Protein AF-W1YAT5-F1 (afdb_monomer)

Radius of gyration: 19.51 Å; Cα contacts (8 Å, |Δi|>4): 97; chains: 1; bounding box: 39×50×49 Å

Nearest PDB structures (foldseek):
  2g25-assembly1_B  TM=9.778E-01  e=7.436E-16  Escherichia coli
  4qoy-assembly1_B  TM=9.261E-01  e=3.874E-14  Escherichia coli O157:H7 str. TW14359
  4qoy-assembly2_C  TM=9.339E-01  e=4.637E-14  Escherichia coli O157:H7 str. TW14359
  4qoy-assembly1_A  TM=9.296E-01  e=5.892E-14  Escherichia coli O157:H7 str. TW14359
  4qoy-assembly2_D  TM=9.111E-01  e=4.923E-14  Escherichia coli O157:H7 str. TW14359

Solvent-accessible surface area (backbone atoms only — not comparable to full-atom values): 8107 Å² total; per-residue (Å²): 136,88,54,21,61,53,45,46,54,72,58,30,50,72,40,73,72,50,31,60,76,49,65,90,52,53,43,67,59,58,52,63,67,73,50,59,53,75,36,70,69,54,46,49,53,52,53,54,53,47,74,71,51,72,100,58,90,79,85,85,87,71,49,68,63,57,48,67,67,38,51,92,79,39,38,73,52,95,63,72,98,73,76,86,72,79,55,70,67,46,52,50,46,35,31,65,70,67,66,47,97,66,53,85,88,47,54,87,70,66,71,85,86,83,65,57,90,84,37,71,68,36,49,62,76,75,107

InterPro domains:
  IPR005474 Transketolase, N-terminal [PF00456] (34-98)
  IPR029061 Thiamin diphosphate-binding fold [SSF52518] (2-127)
  IPR051157 Pyruvate Dehydrogenase/Transketolase [PTHR43825] (30-127)

Sequence (127 aa):
SKDGAYVREHFFGKYPETAALVADWTDEQIWALNRGGHDPKKIYAAFKKAQETKGKATVILAHTIKGYGMGDAAEGKNIAHQVKKMNMDGVRHIRDRFNVPVSDADIEKLPYITFPEGSEEHTYLHA

Foldseek 3Di:
DDFLVNCLCVPQVPDPVSNVVCVVPDSVRSRPDAFLLPDPVSVVVQVVVQVVDPPDHDDDDGDHWVCPQLPPLPTNDPDPPPPPDDDLVSLVSSCVSVVPPDDPVCSVVVDDDDDDPPDPVNVVVVD

Secondary structure (DSSP, 8-state):
---HHHHHHHTGGGSHHHHHTTTTS-HHHHHT---GGG-HHHHHHHHHHHHH--SS---------TTTT-GGGTTT----TT-----HHHHHHHHHHTT----TTTGGG-----PPTTSHHHHHHH-

pLDDT: mean 92.14, std 9.86, range [57.66, 98.62]

Structure (mmCIF, N/CA/C/O backbone):
data_AF-W1YAT5-F1
#
_entry.id   AF-W1YAT5-F1
#
loop_
_atom_site.group_PDB
_atom_site.id
_atom_site.type_symbol
_atom_site.label_atom_id
_atom_site.label_alt_id
_atom_site.label_comp_id
_atom_site.label_asym_id
_atom_site.label_entity_id
_atom_site.label_seq_id
_atom_site.pdbx_PDB_ins_code
_atom_site.Cartn_x
_atom_site.Cartn_y
_atom_site.Cartn_z
_atom_site.occupancy
_atom_site.B_iso_or_equiv
_atom_site.auth_seq_id
_atom_site.auth_comp_id
_atom_site.auth_asym_id
_atom_site.auth_atom_id
_atom_site.pdbx_PDB_model_num
ATOM 1 N N . SER A 1 1 ? 9.728 -17.763 -2.656 1.00 61.56 1 SER A N 1
ATOM 2 C CA . SER A 1 1 ? 8.623 -16.818 -2.423 1.00 61.56 1 SER A CA 1
ATOM 3 C C . SER A 1 1 ? 7.328 -17.617 -2.488 1.00 61.56 1 SER A C 1
ATOM 5 O O . SER A 1 1 ? 7.341 -18.667 -3.118 1.00 61.56 1 SER A O 1
ATOM 7 N N . LYS A 1 2 ? 6.287 -17.258 -1.734 1.00 83.81 2 LYS A N 1
ATOM 8 C CA . LYS A 1 2 ? 4.960 -17.890 -1.878 1.00 83.81 2 LYS A CA 1
ATOM 9 C C . LYS A 1 2 ? 4.154 -17.097 -2.913 1.00 83.81 2 LYS A C 1
ATOM 11 O O . LYS A 1 2 ? 4.562 -15.982 -3.226 1.00 83.81 2 LYS A O 1
ATOM 16 N N . ASP A 1 3 ? 3.069 -17.662 -3.421 1.00 90.06 3 ASP A N 1
ATOM 17 C CA . ASP A 1 3 ? 2.207 -17.082 -4.457 1.00 90.06 3 ASP A CA 1
ATOM 18 C C . ASP A 1 3 ? 0.714 -17.251 -4.103 1.00 90.06 3 ASP A C 1
ATOM 20 O O . ASP A 1 3 ? 0.364 -17.713 -3.011 1.00 90.06 3 ASP A O 1
ATOM 24 N N . GLY A 1 4 ? -0.174 -16.841 -5.014 1.00 94.19 4 GLY A N 1
ATOM 25 C CA . GLY A 1 4 ? -1.624 -16.949 -4.845 1.00 94.19 4 GLY A CA 1
ATOM 26 C C . GLY A 1 4 ? -2.112 -18.385 -4.653 1.00 94.19 4 GLY A C 1
ATOM 27 O O . GLY A 1 4 ? -2.914 -18.631 -3.753 1.00 94.19 4 GLY A O 1
ATOM 28 N N . ALA A 1 5 ? -1.565 -19.339 -5.414 1.00 96.44 5 ALA A N 1
ATOM 29 C CA . ALA A 1 5 ? -1.879 -20.763 -5.289 1.00 96.44 5 ALA A CA 1
ATOM 30 C C . ALA A 1 5 ? -1.539 -21.289 -3.886 1.00 96.44 5 ALA A C 1
ATOM 32 O O . ALA A 1 5 ? -2.354 -21.944 -3.233 1.00 96.44 5 ALA A O 1
ATOM 33 N N . TYR A 1 6 ? -0.363 -20.923 -3.366 1.00 95.81 6 TYR A N 1
ATOM 34 C CA . TYR A 1 6 ? 0.037 -21.286 -2.012 1.00 95.81 6 TYR A CA 1
ATOM 35 C C . TYR A 1 6 ? -0.918 -20.714 -0.956 1.00 95.81 6 TYR A C 1
ATOM 37 O O . TYR A 1 6 ? -1.264 -21.412 -0.001 1.00 95.81 6 TYR A O 1
ATOM 45 N N . VAL A 1 7 ? -1.358 -19.458 -1.111 1.00 96.38 7 VAL A N 1
ATOM 46 C CA . VAL A 1 7 ? -2.339 -18.828 -0.208 1.00 96.38 7 VAL A CA 1
ATOM 47 C C . VAL A 1 7 ? -3.697 -19.525 -0.304 1.00 96.38 7 VAL A C 1
ATOM 49 O O . VAL A 1 7 ? -4.308 -19.807 0.730 1.00 96.38 7 VAL A O 1
ATOM 52 N N . ARG A 1 8 ? -4.157 -19.855 -1.515 1.00 97.56 8 ARG A N 1
ATOM 53 C CA . ARG A 1 8 ? -5.387 -20.624 -1.723 1.00 97.56 8 ARG A CA 1
ATOM 54 C C . ARG A 1 8 ? -5.338 -21.932 -0.951 1.00 97.56 8 ARG A C 1
ATOM 56 O O . ARG A 1 8 ? -6.247 -22.193 -0.178 1.00 97.56 8 ARG A O 1
ATOM 63 N N . GLU A 1 9 ? -4.287 -22.724 -1.121 1.00 97.12 9 GLU A N 1
ATOM 64 C CA . GLU A 1 9 ? -4.179 -24.051 -0.513 1.00 97.12 9 GLU A CA 1
ATOM 65 C C . GLU A 1 9 ? -3.995 -23.983 1.012 1.00 97.12 9 GLU A C 1
ATOM 67 O O . GLU A 1 9 ? -4.727 -24.622 1.764 1.00 97.12 9 GLU A O 1
ATOM 72 N N . HIS A 1 10 ? -3.045 -23.176 1.491 1.00 97.12 10 HIS A N 1
ATOM 73 C CA . HIS A 1 10 ? -2.582 -23.248 2.881 1.00 97.12 10 HIS A CA 1
ATOM 74 C C . HIS A 1 10 ? -3.325 -22.303 3.836 1.00 97.12 10 HIS A C 1
ATOM 76 O O . HIS A 1 10 ? -3.217 -22.457 5.055 1.00 97.12 10 HIS A O 1
ATOM 82 N N . PHE A 1 11 ? -4.051 -21.310 3.311 1.00 97.06 11 PHE A N 1
ATOM 83 C CA . PHE A 1 11 ? -4.839 -20.374 4.114 1.00 97.06 11 PHE A CA 1
ATOM 84 C C . PHE A 1 11 ? -6.340 -20.586 3.913 1.00 97.06 11 PHE A C 1
ATOM 86 O O . PHE A 1 11 ? -7.022 -20.987 4.856 1.00 97.06 11 PHE A O 1
ATOM 93 N N . PHE A 1 12 ? -6.853 -20.371 2.698 1.00 97.94 12 PHE A N 1
ATOM 94 C CA . PHE A 1 12 ? -8.288 -20.519 2.420 1.00 97.94 12 PHE A CA 1
ATOM 95 C C . PHE A 1 12 ? -8.730 -21.986 2.378 1.00 97.94 12 PHE A C 1
ATOM 97 O O . PHE A 1 12 ? -9.806 -22.310 2.872 1.00 97.94 12 PHE A O 1
ATOM 104 N N . GLY A 1 13 ? -7.880 -22.883 1.880 1.00 97.62 13 GLY A N 1
ATOM 105 C CA . GLY A 1 13 ? -8.113 -24.326 1.782 1.00 97.62 13 GLY A CA 1
ATOM 106 C C . GLY A 1 13 ? -8.149 -25.052 3.126 1.00 97.62 13 GLY A C 1
ATOM 107 O O . GLY A 1 13 ? -8.464 -26.237 3.177 1.00 97.62 13 GLY A O 1
ATOM 108 N N . LYS A 1 14 ? -7.872 -24.346 4.230 1.00 97.62 14 LYS A N 1
ATOM 109 C CA . LYS A 1 14 ? -7.913 -24.907 5.582 1.00 97.62 14 LYS A CA 1
ATOM 110 C C . LYS A 1 14 ? -9.317 -25.355 6.001 1.00 97.62 14 LYS A C 1
ATOM 112 O O . LYS A 1 14 ? -9.427 -26.322 6.752 1.00 97.62 14 LYS A O 1
ATOM 117 N N . TYR A 1 15 ? -10.361 -24.667 5.531 1.00 98.00 15 TYR A N 1
ATOM 118 C CA . TYR A 1 15 ? -11.757 -24.996 5.824 1.00 98.00 15 TYR A CA 1
ATOM 119 C C . TYR A 1 15 ? -12.621 -24.926 4.554 1.00 98.00 15 TYR A C 1
ATOM 121 O O . TYR A 1 15 ? -12.390 -24.042 3.723 1.00 98.00 15 TYR A O 1
ATOM 129 N N . PRO A 1 16 ? -13.628 -25.809 4.389 1.00 98.06 16 PRO A N 1
ATOM 130 C CA . PRO A 1 16 ? -14.492 -25.813 3.205 1.00 98.06 16 PRO A CA 1
ATOM 131 C C . PRO A 1 16 ? -15.180 -24.468 2.947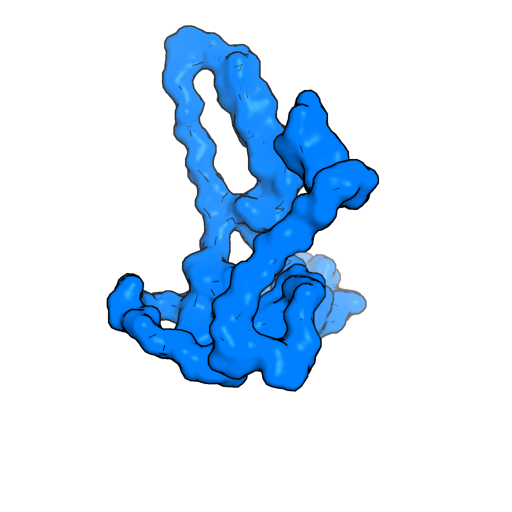 1.00 98.06 16 PRO A C 1
ATOM 133 O O . PRO A 1 16 ? -15.236 -24.005 1.810 1.00 98.06 16 PRO A O 1
ATOM 136 N N . GLU A 1 17 ? -15.658 -23.810 4.002 1.00 97.81 17 GLU A N 1
ATOM 137 C CA . GLU A 1 17 ? -16.332 -22.519 3.916 1.00 97.81 17 GLU A CA 1
ATOM 138 C C . GLU A 1 17 ? -15.396 -21.398 3.454 1.00 97.81 17 GLU A C 1
ATOM 140 O O . GLU A 1 17 ? -15.801 -20.570 2.645 1.00 97.81 17 GLU A O 1
ATOM 145 N N . THR A 1 18 ? -14.134 -21.382 3.897 1.00 98.12 18 THR A N 1
ATOM 146 C CA . THR A 1 18 ? -13.162 -20.368 3.462 1.00 98.12 18 THR A CA 1
ATOM 147 C C . THR A 1 18 ? -12.617 -20.658 2.071 1.00 98.12 18 THR A C 1
ATOM 149 O O . THR A 1 18 ? -12.322 -19.719 1.338 1.00 98.12 18 THR A O 1
ATOM 152 N N . ALA A 1 19 ? -12.532 -21.929 1.675 1.00 97.88 19 ALA A N 1
ATOM 153 C CA . ALA A 1 19 ? -12.182 -22.310 0.313 1.00 97.88 19 ALA A CA 1
ATOM 154 C C . ALA A 1 19 ? -13.263 -21.847 -0.677 1.00 97.88 19 ALA A C 1
ATOM 156 O O . ALA A 1 19 ? -12.938 -21.322 -1.741 1.00 97.88 19 ALA A O 1
ATOM 157 N N . ALA A 1 20 ? -14.539 -21.971 -0.294 1.00 98.25 20 ALA A N 1
ATOM 158 C CA . ALA A 1 20 ? -15.670 -21.521 -1.099 1.00 98.25 20 ALA A CA 1
ATOM 159 C C . ALA A 1 20 ? -15.676 -20.001 -1.341 1.00 98.25 20 ALA A C 1
ATOM 161 O O . ALA A 1 20 ? -16.100 -19.573 -2.409 1.00 98.25 20 ALA A O 1
ATOM 162 N N . LEU A 1 21 ? -15.164 -19.189 -0.402 1.00 98.25 21 LEU A N 1
ATOM 163 C CA . LEU A 1 21 ? -15.097 -17.723 -0.547 1.00 98.25 21 LEU A CA 1
ATOM 164 C C . LEU A 1 21 ? -14.214 -17.246 -1.707 1.00 98.25 21 LEU A C 1
ATOM 166 O O . LEU A 1 21 ? -14.370 -16.112 -2.148 1.00 98.25 21 LEU A O 1
ATOM 170 N N . VAL A 1 22 ? -13.260 -18.070 -2.144 1.00 98.00 22 VAL A N 1
ATOM 171 C CA . VAL A 1 22 ? -12.298 -17.727 -3.204 1.00 98.00 22 VAL A CA 1
ATOM 172 C C . VAL A 1 22 ? -12.330 -18.733 -4.355 1.00 98.00 22 VAL A C 1
ATOM 174 O O . VAL A 1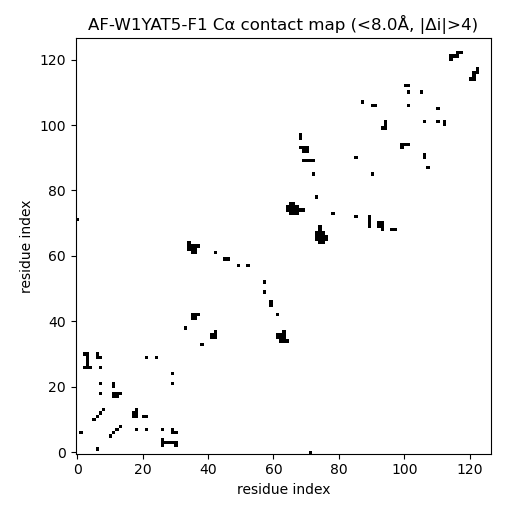 22 ? -11.418 -18.761 -5.181 1.00 98.00 22 VAL A O 1
ATOM 177 N N . ALA A 1 23 ? -13.343 -19.601 -4.404 1.00 97.50 23 ALA A N 1
ATOM 178 C CA . ALA A 1 23 ? -13.422 -20.688 -5.379 1.00 97.50 23 ALA A CA 1
ATOM 179 C C . ALA A 1 23 ? -13.501 -20.176 -6.827 1.00 97.50 23 ALA A C 1
ATOM 181 O O . ALA A 1 23 ? -12.957 -20.804 -7.729 1.00 97.50 23 ALA A O 1
ATOM 182 N N . ASP A 1 24 ? -14.137 -19.025 -7.028 1.00 97.81 24 ASP A N 1
ATOM 183 C CA . ASP A 1 24 ? -14.310 -18.332 -8.305 1.00 97.81 24 ASP A CA 1
ATOM 184 C C . ASP A 1 24 ? -13.227 -17.275 -8.589 1.00 97.81 24 ASP A C 1
ATOM 186 O O . ASP A 1 24 ? -13.251 -16.631 -9.636 1.00 97.81 24 ASP A O 1
ATOM 190 N N . TRP A 1 25 ? -12.265 -17.094 -7.680 1.00 98.19 25 TRP A N 1
ATOM 191 C CA . TRP A 1 25 ? -11.171 -16.136 -7.848 1.00 98.19 25 TRP A CA 1
ATOM 192 C C . TRP A 1 25 ? -10.006 -16.771 -8.599 1.00 98.19 25 TRP A C 1
ATOM 194 O O . TRP A 1 25 ? -9.731 -17.958 -8.425 1.00 98.19 25 TRP A O 1
ATOM 204 N N . THR A 1 26 ? -9.253 -15.983 -9.364 1.00 98.12 26 THR A N 1
ATOM 205 C CA . THR A 1 26 ? -7.939 -16.402 -9.870 1.00 98.12 26 THR A CA 1
ATOM 206 C C . THR A 1 26 ? -6.878 -16.303 -8.772 1.00 98.12 26 THR A C 1
ATOM 208 O O . THR A 1 26 ? -7.046 -15.591 -7.776 1.00 98.12 26 THR A O 1
ATOM 211 N N . ASP A 1 27 ? -5.756 -17.001 -8.938 1.00 97.06 27 ASP A N 1
ATOM 212 C CA . ASP A 1 27 ? -4.660 -16.932 -7.967 1.00 97.06 27 ASP A CA 1
ATOM 213 C C . ASP A 1 27 ? -4.037 -15.529 -7.908 1.00 97.06 27 ASP A C 1
ATOM 215 O O . ASP A 1 27 ? -3.618 -15.088 -6.840 1.00 97.06 27 ASP A O 1
ATOM 219 N N . GLU A 1 28 ? -4.061 -14.772 -9.005 1.00 95.31 28 GLU A N 1
ATOM 220 C CA . GLU A 1 28 ? -3.626 -13.373 -9.044 1.00 95.31 28 GLU A CA 1
ATOM 221 C C . GLU A 1 28 ? -4.545 -12.471 -8.215 1.00 95.31 28 GLU A C 1
ATOM 223 O O . GLU A 1 28 ? -4.060 -11.587 -7.509 1.00 95.31 28 GLU A O 1
ATOM 228 N N . GLN A 1 29 ? -5.862 -12.702 -8.248 1.00 96.81 29 GLN A N 1
ATOM 229 C CA . GLN A 1 29 ? -6.814 -11.964 -7.411 1.00 96.81 29 GLN A CA 1
ATOM 230 C C . GLN A 1 29 ? -6.613 -12.277 -5.927 1.00 96.81 29 GLN A C 1
ATOM 232 O O . GLN A 1 29 ? -6.634 -11.368 -5.097 1.00 96.81 29 GLN A O 1
ATOM 237 N N . ILE A 1 30 ? -6.362 -13.546 -5.587 1.00 96.88 30 ILE A N 1
ATOM 238 C CA . ILE A 1 30 ? -6.010 -13.945 -4.218 1.00 96.88 30 ILE A CA 1
ATOM 239 C C . ILE A 1 30 ? -4.695 -13.285 -3.795 1.00 96.88 30 ILE A C 1
ATOM 241 O O . ILE A 1 30 ? -4.596 -12.764 -2.685 1.00 96.88 30 ILE A O 1
ATOM 245 N N . TRP A 1 31 ? -3.692 -13.261 -4.673 1.00 93.69 31 TRP A N 1
ATOM 246 C CA . TRP A 1 31 ? -2.401 -12.634 -4.394 1.00 93.69 31 TRP A CA 1
ATOM 247 C C . TRP A 1 31 ? -2.493 -11.109 -4.245 1.00 93.69 31 TRP A C 1
ATOM 249 O O . TRP A 1 31 ? -1.732 -10.512 -3.485 1.00 93.69 31 TRP A O 1
ATOM 259 N N . ALA A 1 32 ? -3.455 -10.475 -4.917 1.00 93.56 32 ALA A N 1
ATOM 260 C CA . ALA A 1 32 ? -3.720 -9.044 -4.808 1.00 93.56 32 ALA A CA 1
ATOM 261 C C . ALA A 1 32 ? -4.355 -8.628 -3.465 1.00 93.56 32 ALA A C 1
ATOM 263 O O . ALA A 1 32 ? -4.415 -7.429 -3.171 1.00 93.56 32 ALA A O 1
ATOM 264 N N . LEU A 1 33 ? -4.810 -9.576 -2.630 1.00 94.44 33 LEU A N 1
ATOM 265 C CA . LEU A 1 33 ? -5.288 -9.281 -1.278 1.00 94.44 33 LEU A CA 1
ATOM 266 C C . LEU A 1 33 ? -4.173 -8.626 -0.452 1.00 94.44 33 LEU A C 1
ATOM 268 O O . LEU A 1 33 ? -3.166 -9.244 -0.109 1.00 94.44 33 LEU A O 1
ATOM 272 N N . ASN A 1 34 ? -4.371 -7.356 -0.101 1.00 89.75 34 ASN A N 1
ATOM 273 C CA . ASN A 1 34 ? -3.353 -6.549 0.564 1.00 89.75 34 ASN A CA 1
ATOM 274 C C . ASN A 1 34 ? -3.632 -6.370 2.067 1.00 89.75 34 ASN A C 1
ATOM 276 O O . ASN A 1 34 ? -4.725 -6.633 2.572 1.00 89.75 34 ASN A O 1
ATOM 280 N N . ARG A 1 35 ? -2.626 -5.903 2.811 1.00 94.31 35 ARG A N 1
ATOM 281 C CA . ARG A 1 35 ? -2.742 -5.629 4.248 1.00 94.31 35 ARG A CA 1
ATOM 282 C C . ARG A 1 35 ? -3.311 -4.234 4.492 1.00 94.31 35 ARG A C 1
ATOM 284 O O . ARG A 1 35 ? -3.007 -3.294 3.766 1.00 94.31 35 ARG A O 1
ATOM 291 N N . GLY A 1 36 ? -4.074 -4.079 5.575 1.00 95.81 36 GLY A N 1
ATOM 292 C CA . GLY A 1 36 ? -4.755 -2.817 5.895 1.00 95.81 36 GLY A CA 1
ATOM 293 C C . GLY A 1 36 ? -3.829 -1.612 6.092 1.00 95.81 36 GLY A C 1
ATOM 294 O O . GLY A 1 36 ? -4.266 -0.485 5.899 1.00 95.81 36 GLY A O 1
ATOM 295 N N . GLY A 1 37 ? -2.552 -1.826 6.428 1.00 96.69 37 GLY A N 1
ATOM 296 C CA . GLY A 1 37 ? -1.562 -0.752 6.516 1.00 96.69 37 GLY A CA 1
ATOM 297 C C . GLY A 1 37 ? -1.173 -0.128 5.168 1.00 96.69 37 GLY A C 1
ATOM 298 O O . GLY A 1 37 ? -0.578 0.942 5.163 1.00 96.69 37 GLY A O 1
ATOM 299 N N . HIS A 1 38 ? -1.522 -0.775 4.051 1.00 96.19 38 HIS A N 1
ATOM 300 C CA . HIS A 1 38 ? -1.267 -0.311 2.681 1.00 96.19 38 HIS A CA 1
ATOM 301 C C . HIS A 1 38 ? -2.526 0.221 1.977 1.00 96.19 38 HIS A C 1
ATOM 303 O O . HIS A 1 38 ? -2.471 0.560 0.799 1.00 96.19 38 HIS A O 1
ATOM 309 N N . ASP A 1 39 ? -3.663 0.295 2.678 1.00 97.38 39 ASP A N 1
ATOM 310 C CA . ASP A 1 39 ? -4.915 0.860 2.162 1.00 97.38 39 ASP A CA 1
ATOM 311 C C . ASP A 1 39 ? -5.144 2.261 2.769 1.00 97.38 39 ASP A C 1
ATOM 313 O O . ASP A 1 39 ? -5.446 2.369 3.969 1.00 97.38 39 ASP A O 1
ATOM 317 N N . PRO A 1 40 ? -5.056 3.345 1.969 1.00 97.44 40 PRO A N 1
ATOM 318 C CA . PRO A 1 40 ? -5.256 4.710 2.452 1.00 97.44 40 PRO A CA 1
ATOM 319 C C . PRO A 1 40 ? -6.603 4.932 3.148 1.00 97.44 40 PRO A C 1
ATOM 321 O O . PRO A 1 40 ? -6.672 5.702 4.104 1.00 97.44 40 PRO A O 1
ATOM 324 N N . LYS A 1 41 ? -7.671 4.230 2.738 1.00 98.25 41 LYS A N 1
ATOM 325 C CA . LYS A 1 41 ? -8.995 4.353 3.368 1.00 98.25 41 LYS A CA 1
ATOM 326 C C . LYS A 1 41 ? -8.974 3.806 4.793 1.00 98.25 41 LYS A C 1
ATOM 328 O O . LYS A 1 41 ? -9.562 4.405 5.694 1.00 98.25 41 LYS A O 1
ATOM 333 N N . LYS A 1 42 ? -8.293 2.676 5.016 1.00 98.19 42 LYS A N 1
ATOM 334 C CA . LYS A 1 42 ? -8.175 2.048 6.345 1.00 98.19 42 LYS A CA 1
ATOM 335 C C . LYS A 1 42 ? -7.284 2.870 7.268 1.00 98.19 42 LYS A C 1
ATOM 337 O O . LYS A 1 42 ? -7.652 3.081 8.423 1.00 98.19 42 LYS A O 1
ATOM 342 N N . ILE A 1 43 ? -6.165 3.376 6.747 1.00 98.44 43 ILE A N 1
ATOM 343 C CA . ILE A 1 43 ? -5.281 4.289 7.477 1.00 98.44 43 ILE A CA 1
ATOM 344 C C . ILE A 1 43 ? -6.042 5.554 7.879 1.00 98.44 43 ILE A C 1
ATOM 346 O O . ILE A 1 43 ? -6.101 5.872 9.066 1.00 98.44 43 ILE A O 1
ATOM 350 N N . TYR A 1 44 ? -6.704 6.223 6.931 1.00 98.44 44 TYR A N 1
ATOM 351 C CA . TYR A 1 44 ? -7.487 7.425 7.215 1.00 98.44 44 TYR A CA 1
ATOM 352 C C . TYR A 1 44 ? -8.538 7.180 8.304 1.00 98.44 44 TYR A C 1
ATOM 354 O O . TYR A 1 44 ? -8.610 7.937 9.271 1.00 98.44 44 TYR A O 1
ATOM 362 N N . ALA A 1 45 ? -9.310 6.093 8.199 1.00 98.62 45 ALA A N 1
ATOM 363 C CA . ALA A 1 45 ? -10.325 5.749 9.193 1.00 98.62 45 ALA A CA 1
ATOM 364 C C . ALA A 1 45 ? -9.731 5.564 10.603 1.00 98.62 45 ALA A C 1
ATOM 366 O O . ALA A 1 45 ? -10.301 6.052 11.583 1.00 98.62 45 ALA A O 1
ATOM 367 N N . ALA A 1 46 ? -8.572 4.905 10.714 1.00 98.62 46 ALA A N 1
ATOM 368 C CA . ALA A 1 46 ? -7.884 4.711 11.989 1.00 98.62 46 ALA A CA 1
ATOM 369 C C . ALA A 1 46 ? -7.412 6.042 12.596 1.00 98.62 46 ALA A C 1
ATOM 371 O O . ALA A 1 46 ? -7.660 6.306 13.7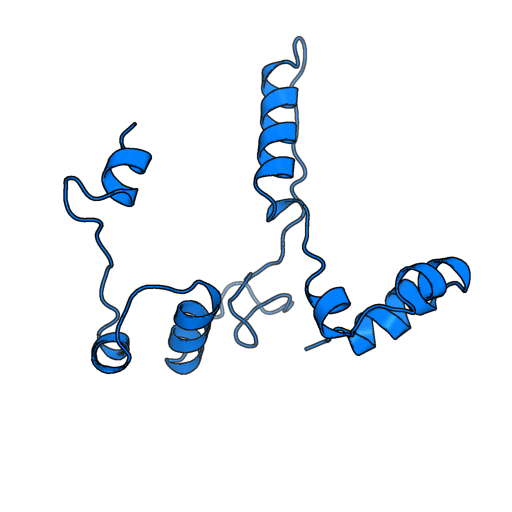75 1.00 98.62 46 ALA A O 1
ATOM 372 N N . PHE A 1 47 ? -6.790 6.908 11.790 1.00 98.56 47 PHE A N 1
ATOM 373 C CA . PHE A 1 47 ? -6.344 8.233 12.233 1.00 98.56 47 PHE A CA 1
ATOM 374 C C . PHE A 1 47 ? -7.514 9.135 12.628 1.00 98.56 47 PHE A C 1
ATOM 376 O O . PHE A 1 47 ? -7.467 9.781 13.676 1.00 98.56 47 PHE A O 1
ATOM 383 N N . LYS A 1 48 ? -8.594 9.135 11.839 1.00 98.62 48 LYS A N 1
ATOM 384 C CA . LYS A 1 48 ? -9.801 9.911 12.129 1.00 98.62 48 LYS A CA 1
ATOM 385 C C . LYS A 1 48 ? -10.403 9.514 13.477 1.00 98.62 48 LYS A C 1
ATOM 387 O O . LYS A 1 48 ? -10.661 10.372 14.318 1.00 98.62 48 LYS A O 1
ATOM 392 N N . LYS A 1 49 ? -10.527 8.209 13.733 1.00 98.56 49 LYS A N 1
ATOM 393 C CA . LYS A 1 49 ? -11.018 7.697 15.018 1.00 98.56 49 LYS A CA 1
ATOM 394 C C . LYS A 1 49 ? -10.099 8.060 16.189 1.00 98.56 49 LYS A C 1
ATOM 396 O O . LYS A 1 49 ? -10.583 8.397 17.272 1.00 98.56 49 LYS A O 1
ATOM 401 N N . ALA A 1 50 ? -8.783 7.996 15.989 1.00 98.44 50 ALA A N 1
ATOM 402 C CA . ALA A 1 50 ? -7.809 8.370 17.011 1.00 98.44 50 ALA A CA 1
ATOM 403 C C . ALA A 1 50 ? -7.910 9.862 17.375 1.00 98.44 50 ALA A C 1
ATOM 405 O O . ALA A 1 50 ? -7.914 10.198 18.556 1.00 98.44 50 ALA A O 1
ATOM 406 N N . GLN A 1 51 ? -8.083 10.744 16.384 1.00 98.44 51 GLN A N 1
ATOM 407 C CA . GLN A 1 51 ? -8.266 12.189 16.586 1.00 98.44 51 GLN A CA 1
ATOM 408 C C . GLN A 1 51 ? -9.493 12.511 17.463 1.00 98.44 51 GLN A C 1
ATOM 410 O O . GLN A 1 51 ? -9.477 13.438 18.283 1.00 98.44 51 GLN A O 1
ATOM 415 N N . GLU A 1 52 ? -10.564 11.738 17.300 1.00 98.44 52 GLU A N 1
ATOM 416 C CA . GLU A 1 52 ? -11.820 11.885 18.041 1.00 98.44 52 GLU A CA 1
ATOM 417 C C . GLU A 1 52 ? -11.768 11.274 19.449 1.00 98.44 52 GLU A C 1
ATOM 419 O O . GLU A 1 52 ? -12.574 11.632 20.306 1.00 98.44 52 GLU A O 1
ATOM 424 N N . THR A 1 53 ? -10.811 10.386 19.724 1.00 98.56 53 THR A N 1
ATOM 425 C CA . THR A 1 53 ? -10.687 9.707 21.019 1.00 98.56 53 THR A CA 1
ATOM 426 C C . THR A 1 53 ? -10.150 10.665 22.085 1.00 98.56 53 THR A C 1
ATOM 428 O O . THR A 1 53 ? -9.098 11.275 21.914 1.00 98.56 53 THR A O 1
ATOM 431 N N . LYS A 1 54 ? -10.875 10.805 23.205 1.00 98.31 54 LYS A N 1
ATOM 432 C CA . LYS A 1 54 ? -10.528 11.697 24.328 1.00 98.31 54 LYS A CA 1
ATOM 433 C C . LYS A 1 54 ? -10.311 10.917 25.627 1.00 98.31 54 LYS A C 1
ATOM 435 O O . LYS A 1 54 ? -10.782 9.790 25.777 1.00 98.31 54 LYS A O 1
ATOM 440 N N . GLY A 1 55 ? -9.594 11.530 26.571 1.00 98.25 55 GLY A N 1
ATOM 441 C CA . GLY A 1 55 ? -9.380 10.997 27.924 1.00 98.25 55 GLY A CA 1
ATOM 442 C C . GLY A 1 55 ? -8.403 9.820 28.028 1.00 98.25 55 GLY A C 1
ATOM 443 O O . GLY A 1 55 ? -8.218 9.290 29.118 1.00 98.25 55 GLY A O 1
ATOM 444 N N . LYS A 1 56 ? -7.787 9.393 26.918 1.00 98.19 56 LYS A N 1
ATOM 445 C CA . LYS A 1 56 ? -6.751 8.350 26.869 1.00 98.19 56 LYS A CA 1
ATOM 446 C C . LYS A 1 56 ? -5.951 8.438 25.567 1.00 98.19 56 LYS A C 1
ATOM 448 O O . LYS A 1 56 ? -6.435 8.995 24.583 1.00 98.19 56 LYS A O 1
ATOM 453 N N . ALA A 1 57 ? -4.759 7.849 25.553 1.00 98.19 57 ALA A N 1
ATOM 454 C CA . ALA A 1 57 ? -3.977 7.675 24.332 1.00 98.19 57 ALA A CA 1
ATOM 455 C C . ALA A 1 57 ? -4.582 6.590 23.419 1.00 98.19 57 ALA A C 1
ATOM 457 O O . ALA A 1 57 ? -5.274 5.684 23.886 1.00 98.19 57 ALA A O 1
ATOM 458 N N . THR A 1 58 ? -4.282 6.673 22.121 1.00 98.56 58 THR A N 1
ATOM 459 C CA . THR A 1 58 ? -4.645 5.660 21.118 1.00 98.56 58 THR A CA 1
ATOM 460 C C . THR A 1 58 ? -3.383 5.081 20.493 1.00 98.56 58 THR A C 1
ATOM 462 O O . THR A 1 58 ? -2.467 5.824 20.153 1.00 98.56 58 THR A O 1
ATOM 465 N N . VAL A 1 59 ? -3.355 3.761 20.308 1.00 98.25 59 VAL A N 1
ATOM 466 C CA . VAL A 1 59 ? -2.307 3.057 19.561 1.00 98.25 59 VAL A CA 1
ATOM 467 C C .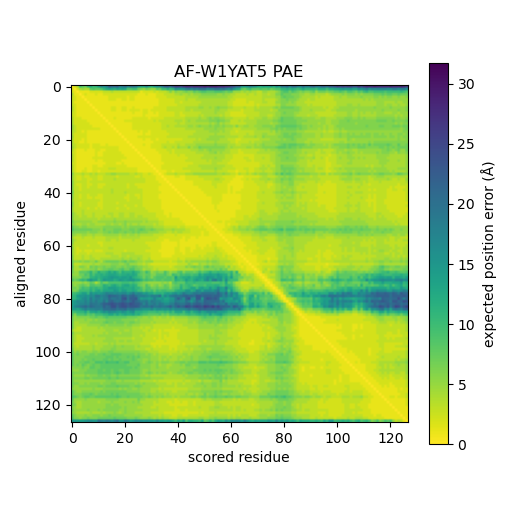 VAL A 1 59 ? -2.927 2.479 18.292 1.00 98.25 59 VAL A C 1
ATOM 469 O O . VAL A 1 59 ? -3.930 1.772 18.363 1.00 98.25 59 VAL A O 1
ATOM 472 N N . ILE A 1 60 ? -2.330 2.772 17.134 1.00 98.50 60 ILE A N 1
ATOM 473 C CA . ILE A 1 60 ? -2.732 2.205 15.840 1.00 98.50 60 ILE A CA 1
ATOM 474 C C . ILE A 1 60 ? -1.753 1.086 15.480 1.00 98.50 60 ILE A C 1
ATOM 476 O O . ILE A 1 60 ? -0.574 1.334 15.242 1.00 98.50 60 ILE A O 1
ATOM 480 N N . LEU A 1 61 ? -2.248 -0.151 15.419 1.00 98.19 61 LEU A N 1
ATOM 481 C CA . LEU A 1 61 ? -1.471 -1.317 14.992 1.00 98.19 61 LEU A CA 1
ATOM 482 C C . LEU A 1 61 ? -1.637 -1.525 13.481 1.00 98.19 61 LEU A C 1
ATOM 484 O O . LEU A 1 61 ? -2.505 -2.270 13.028 1.00 98.19 61 LEU A O 1
ATOM 488 N N . ALA A 1 62 ? -0.821 -0.828 12.690 1.00 97.56 62 ALA A N 1
ATOM 489 C CA . ALA A 1 62 ? -0.856 -0.920 11.233 1.00 97.56 62 ALA A CA 1
ATOM 490 C C . ALA A 1 62 ? -0.143 -2.188 10.731 1.00 97.56 62 ALA A C 1
ATOM 492 O O . ALA A 1 62 ? 1.077 -2.315 10.816 1.00 97.56 62 ALA A O 1
ATOM 493 N N . HIS A 1 63 ? -0.906 -3.132 10.177 1.00 97.00 63 HIS A N 1
ATOM 494 C CA . HIS A 1 63 ? -0.358 -4.353 9.589 1.00 97.00 63 HIS A CA 1
ATOM 495 C C . HIS A 1 63 ? 0.168 -4.079 8.170 1.00 97.00 63 HIS A C 1
ATOM 497 O O . HIS A 1 63 ? -0.617 -3.811 7.263 1.00 97.00 63 HIS A O 1
ATOM 503 N N . THR A 1 64 ? 1.486 -4.162 7.975 1.00 93.75 64 THR A N 1
ATOM 504 C CA . THR A 1 64 ? 2.179 -3.866 6.704 1.00 93.75 64 THR A CA 1
ATOM 505 C C . THR A 1 64 ? 3.003 -5.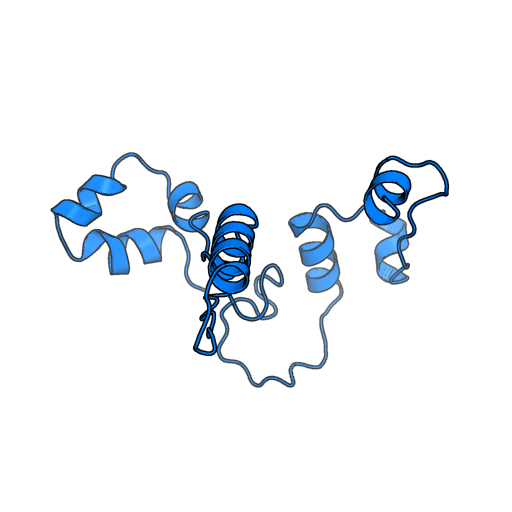056 6.220 1.00 93.75 64 THR A C 1
ATOM 507 O O . THR A 1 64 ? 3.205 -6.016 6.960 1.00 93.75 64 THR A O 1
ATOM 510 N N . ILE A 1 65 ? 3.466 -5.021 4.968 1.00 89.75 65 ILE A N 1
ATOM 511 C CA . ILE A 1 65 ? 4.437 -5.976 4.404 1.00 89.75 65 ILE A CA 1
ATOM 512 C C . ILE A 1 65 ? 5.829 -5.338 4.468 1.00 89.75 65 ILE A C 1
ATOM 514 O O . ILE A 1 65 ? 6.032 -4.243 3.947 1.00 89.75 65 ILE A O 1
ATOM 518 N N . LYS A 1 66 ? 6.799 -6.015 5.094 1.00 88.00 66 LYS A N 1
ATOM 519 C CA . LYS A 1 66 ? 8.200 -5.566 5.106 1.00 88.00 66 LYS A CA 1
ATOM 520 C C . LYS A 1 66 ? 8.780 -5.664 3.692 1.00 88.00 66 LYS A C 1
ATOM 522 O O . LYS A 1 66 ? 8.683 -6.724 3.080 1.00 88.00 66 LYS A O 1
ATOM 527 N N . GLY A 1 67 ? 9.390 -4.582 3.204 1.00 85.94 67 GLY A N 1
ATOM 528 C CA . GLY A 1 67 ? 9.932 -4.513 1.843 1.00 85.94 67 GLY A CA 1
ATOM 529 C C . GLY A 1 67 ? 8.855 -4.507 0.754 1.00 85.94 67 GLY A C 1
ATOM 530 O O . GLY A 1 67 ? 9.061 -5.095 -0.299 1.00 85.94 67 GLY A O 1
ATOM 531 N N . TYR A 1 68 ? 7.691 -3.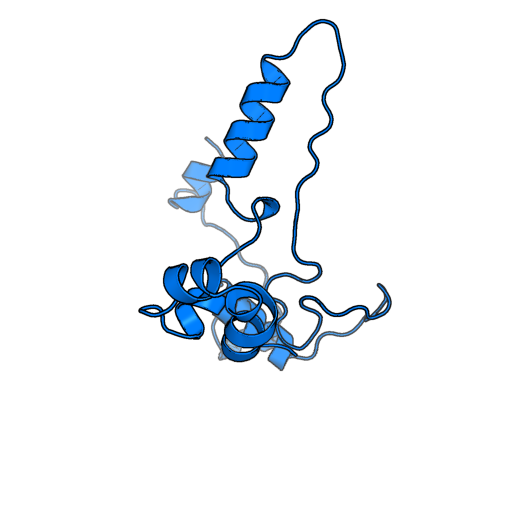913 1.031 1.00 87.44 68 TYR A N 1
ATOM 532 C CA . TYR A 1 68 ? 6.561 -3.857 0.100 1.00 87.44 68 TYR A CA 1
ATOM 533 C C . TYR A 1 68 ? 6.960 -3.327 -1.283 1.00 87.44 68 TYR A C 1
ATOM 535 O O . TYR A 1 68 ? 7.590 -2.275 -1.383 1.00 87.44 68 TYR A O 1
ATOM 543 N N . GLY A 1 69 ? 6.587 -4.057 -2.333 1.00 85.12 69 GLY A N 1
ATOM 544 C CA . GLY A 1 69 ? 6.904 -3.724 -3.721 1.00 85.12 69 GLY A CA 1
ATOM 545 C C . GLY A 1 69 ? 8.378 -3.871 -4.110 1.00 85.12 69 GLY A C 1
ATOM 546 O O . GLY A 1 69 ? 8.749 -3.473 -5.210 1.00 85.12 69 GLY A O 1
ATOM 547 N N . MET A 1 70 ? 9.228 -4.434 -3.243 1.00 85.00 70 MET A N 1
ATOM 548 C CA . MET A 1 70 ? 10.617 -4.768 -3.588 1.00 85.00 70 MET A CA 1
ATOM 549 C C . MET A 1 70 ? 10.738 -6.145 -4.260 1.00 85.00 70 MET A C 1
ATOM 551 O O . MET A 1 70 ? 11.851 -6.569 -4.582 1.00 85.00 70 MET A O 1
ATOM 555 N N . GLY A 1 71 ? 9.626 -6.869 -4.427 1.00 82.44 71 GLY A N 1
ATOM 556 C CA . GLY A 1 71 ? 9.595 -8.182 -5.060 1.00 82.44 71 GLY A CA 1
ATOM 557 C C . GLY A 1 71 ? 10.573 -9.161 -4.413 1.00 82.44 71 GLY A C 1
ATOM 558 O O . GLY A 1 71 ? 10.769 -9.187 -3.192 1.00 82.44 71 GLY A O 1
ATOM 559 N N . ASP A 1 72 ? 11.257 -9.947 -5.240 1.00 78.12 72 ASP A N 1
ATOM 560 C CA . ASP A 1 72 ? 12.207 -10.949 -4.761 1.00 78.12 72 ASP A CA 1
ATOM 561 C C . ASP A 1 72 ? 13.433 -10.369 -4.046 1.00 78.12 72 ASP A C 1
ATOM 563 O O . ASP A 1 72 ? 14.133 -11.117 -3.360 1.00 78.12 72 ASP A O 1
ATOM 567 N N . ALA A 1 73 ? 13.703 -9.066 -4.123 1.00 73.44 73 ALA A N 1
ATOM 568 C CA . ALA A 1 73 ? 14.837 -8.496 -3.405 1.00 73.44 73 ALA A CA 1
ATOM 569 C C . ALA A 1 73 ? 14.648 -8.589 -1.879 1.00 73.44 73 ALA A C 1
ATOM 571 O O . ALA A 1 73 ? 15.596 -8.908 -1.159 1.00 73.44 73 ALA A O 1
ATOM 572 N N . ALA A 1 74 ? 13.432 -8.344 -1.370 1.00 73.19 74 ALA A N 1
ATOM 573 C CA . ALA A 1 74 ? 13.201 -8.282 0.078 1.00 73.19 74 ALA A CA 1
ATOM 574 C C . ALA A 1 74 ? 11.746 -8.465 0.546 1.00 73.19 74 ALA A C 1
ATOM 576 O O . ALA A 1 74 ? 11.520 -8.566 1.756 1.00 73.19 74 ALA A O 1
ATOM 577 N N . GLU A 1 75 ? 10.758 -8.501 -0.351 1.00 79.44 75 GLU A N 1
ATOM 578 C CA . GLU A 1 75 ? 9.350 -8.410 0.035 1.00 79.44 75 GLU A CA 1
ATOM 579 C C . GLU A 1 75 ? 8.884 -9.637 0.822 1.00 79.44 75 GLU A C 1
ATOM 581 O O . GLU A 1 75 ? 8.996 -10.780 0.378 1.00 79.44 75 GLU A O 1
ATOM 586 N N . GLY A 1 76 ? 8.398 -9.408 2.044 1.00 73.12 76 GLY A N 1
ATOM 587 C CA . GLY A 1 76 ? 7.936 -10.474 2.932 1.00 73.12 76 GLY A CA 1
ATOM 588 C C . GLY A 1 76 ? 9.033 -11.450 3.378 1.00 73.12 76 GLY A C 1
ATOM 589 O O . GLY A 1 76 ? 8.723 -12.471 3.993 1.00 73.12 76 GLY A O 1
ATOM 590 N N . LYS A 1 77 ? 10.313 -11.159 3.101 1.00 74.75 77 LYS A N 1
ATOM 591 C CA . LYS A 1 77 ? 11.437 -12.029 3.466 1.00 74.75 77 LYS A CA 1
ATOM 592 C C . LYS A 1 77 ? 11.934 -11.718 4.875 1.00 74.75 77 LYS A C 1
ATOM 594 O O . LYS A 1 77 ? 12.197 -10.568 5.230 1.00 74.75 77 LYS A O 1
ATOM 599 N N . ASN A 1 78 ? 12.150 -12.766 5.669 1.00 70.06 78 ASN A N 1
ATOM 600 C CA . ASN A 1 78 ? 12.786 -12.655 6.983 1.00 70.06 78 ASN A CA 1
ATOM 601 C C . ASN A 1 78 ? 14.323 -12.666 6.864 1.00 70.06 78 ASN A C 1
ATOM 603 O O . ASN A 1 78 ? 15.013 -13.480 7.470 1.00 70.06 78 ASN A O 1
ATOM 607 N N . ILE A 1 79 ? 14.845 -11.785 6.009 1.00 69.62 79 ILE A N 1
ATOM 608 C CA . ILE A 1 79 ? 16.278 -11.506 5.874 1.00 69.62 79 ILE A CA 1
ATOM 609 C C . ILE A 1 79 ? 16.675 -10.387 6.844 1.00 69.62 79 ILE A C 1
ATOM 611 O O . ILE A 1 79 ? 15.843 -9.551 7.231 1.00 69.62 79 ILE A O 1
ATOM 615 N N . ALA A 1 80 ? 17.950 -10.369 7.248 1.00 62.72 80 ALA A N 1
ATOM 616 C CA . ALA A 1 80 ? 18.492 -9.328 8.117 1.00 62.72 80 ALA A CA 1
ATOM 617 C C . ALA A 1 80 ? 18.166 -7.933 7.556 1.00 62.72 80 ALA A C 1
ATOM 619 O O . ALA A 1 80 ? 18.214 -7.716 6.348 1.00 62.72 80 ALA A O 1
ATOM 620 N N . HIS A 1 81 ? 17.880 -6.961 8.430 1.00 62.88 81 HIS A N 1
ATOM 621 C CA . HIS A 1 81 ? 17.568 -5.569 8.049 1.00 62.88 81 HIS A CA 1
ATOM 622 C C . HIS A 1 81 ? 18.675 -4.858 7.239 1.00 62.88 81 HIS A C 1
ATOM 624 O O . HIS A 1 81 ? 18.491 -3.725 6.818 1.00 62.88 81 HIS A O 1
ATOM 630 N N . GLN A 1 82 ? 19.819 -5.508 7.026 1.00 57.66 82 GLN A N 1
ATOM 631 C CA . GLN A 1 82 ? 21.042 -4.953 6.454 1.00 57.66 82 GLN A CA 1
ATOM 632 C C . GLN A 1 82 ? 21.354 -5.518 5.060 1.00 57.66 82 GLN A C 1
ATOM 634 O O . GLN A 1 82 ? 22.523 -5.639 4.693 1.00 57.66 82 GLN A O 1
ATOM 639 N N . VAL A 1 83 ? 20.344 -5.881 4.263 1.00 60.38 83 VAL A N 1
ATOM 640 C CA . VAL A 1 83 ? 20.575 -6.139 2.832 1.00 60.38 83 VAL A CA 1
ATOM 641 C C . VAL A 1 83 ? 20.846 -4.795 2.153 1.00 60.38 83 VAL A C 1
ATOM 643 O O . VAL A 1 83 ? 19.940 -4.092 1.727 1.00 60.38 83 VAL A O 1
ATOM 646 N N . LYS A 1 84 ? 22.126 -4.401 2.152 1.00 58.72 84 LYS A N 1
ATOM 647 C CA . LYS A 1 84 ? 22.617 -3.058 1.795 1.00 58.72 84 LYS A CA 1
ATOM 648 C C . LYS A 1 84 ? 22.686 -2.774 0.292 1.00 58.72 84 LYS A C 1
ATOM 650 O O . LYS A 1 84 ? 23.081 -1.675 -0.082 1.00 58.72 84 LYS A O 1
ATOM 655 N N . LYS A 1 85 ? 22.389 -3.746 -0.574 1.00 66.75 85 LYS A N 1
ATOM 656 C CA . LYS A 1 85 ? 22.563 -3.599 -2.025 1.00 66.75 85 LYS A CA 1
ATOM 657 C C . LYS A 1 85 ? 21.359 -4.154 -2.770 1.00 66.75 85 LYS A C 1
ATOM 659 O O . LYS A 1 85 ? 21.096 -5.350 -2.716 1.00 66.75 85 LYS A O 1
ATOM 664 N N . MET A 1 86 ? 20.660 -3.264 -3.463 1.00 77.19 86 MET A N 1
ATOM 665 C CA . MET A 1 86 ? 19.698 -3.605 -4.502 1.00 77.19 86 MET A CA 1
ATOM 666 C C . MET A 1 86 ? 20.438 -3.599 -5.837 1.00 77.19 86 MET A C 1
ATOM 668 O O . MET A 1 86 ? 21.225 -2.689 -6.091 1.00 77.19 86 MET A O 1
ATOM 672 N N . ASN A 1 87 ? 20.244 -4.628 -6.655 1.00 86.81 87 ASN A N 1
ATOM 673 C CA . ASN A 1 87 ? 20.758 -4.631 -8.021 1.00 86.81 87 ASN A CA 1
ATOM 674 C C . ASN A 1 87 ? 19.846 -3.790 -8.932 1.00 86.81 87 ASN A C 1
ATOM 676 O O . ASN A 1 87 ? 18.727 -3.439 -8.557 1.00 86.81 87 ASN A O 1
ATOM 680 N N . MET A 1 88 ? 20.313 -3.490 -10.143 1.00 91.25 88 MET A N 1
ATOM 681 C CA . MET A 1 88 ? 19.554 -2.654 -11.077 1.00 91.25 88 MET A CA 1
ATOM 682 C C . MET A 1 88 ? 18.237 -3.288 -11.536 1.00 91.25 88 MET A C 1
ATOM 684 O O . MET A 1 88 ? 17.282 -2.571 -11.818 1.00 91.25 88 MET A O 1
ATOM 688 N N . ASP A 1 89 ? 18.129 -4.615 -11.522 1.00 90.12 89 ASP A N 1
ATOM 689 C CA . ASP A 1 89 ? 16.862 -5.299 -11.801 1.00 90.12 89 ASP A CA 1
ATOM 690 C C . ASP A 1 89 ? 15.830 -5.064 -10.693 1.00 90.12 89 ASP A C 1
ATOM 692 O O . ASP A 1 89 ? 14.655 -4.856 -10.980 1.00 90.12 89 ASP A O 1
ATOM 696 N N . GLY A 1 90 ? 16.263 -5.007 -9.429 1.00 89.19 90 GLY A N 1
ATOM 697 C CA . GLY A 1 90 ? 15.409 -4.592 -8.317 1.00 89.19 90 GLY A CA 1
ATOM 698 C C . GLY A 1 90 ? 14.943 -3.141 -8.452 1.00 89.19 90 GLY A C 1
ATOM 699 O O . GLY A 1 90 ? 13.782 -2.845 -8.177 1.00 89.19 90 GLY A O 1
ATOM 700 N N . VAL A 1 91 ? 15.810 -2.248 -8.943 1.00 91.88 91 VAL A N 1
ATOM 701 C CA . VAL A 1 91 ? 15.442 -0.848 -9.225 1.00 91.88 91 VAL A CA 1
ATOM 702 C C . VAL A 1 91 ? 14.386 -0.772 -10.334 1.00 91.88 91 VAL A C 1
ATOM 704 O O . VAL A 1 91 ? 13.378 -0.085 -10.166 1.00 91.88 91 VAL A O 1
ATOM 707 N N . ARG A 1 92 ? 14.563 -1.521 -11.433 1.00 93.62 92 ARG A N 1
ATOM 708 C CA . ARG A 1 92 ? 13.563 -1.636 -12.514 1.00 93.62 92 ARG A CA 1
ATOM 709 C C . ARG A 1 92 ? 12.240 -2.199 -12.010 1.00 93.62 92 ARG A C 1
ATOM 711 O O . ARG A 1 92 ? 11.193 -1.629 -12.294 1.00 93.62 92 ARG A O 1
ATOM 718 N N . HIS A 1 93 ? 12.287 -3.251 -11.194 1.00 92.69 93 HIS A N 1
ATOM 719 C CA . HIS A 1 93 ? 11.089 -3.833 -10.600 1.00 92.69 93 HIS A CA 1
ATOM 720 C C . HIS A 1 93 ? 10.303 -2.806 -9.780 1.00 92.69 93 HIS A C 1
ATOM 722 O O . HIS A 1 93 ? 9.093 -2.700 -9.943 1.00 92.69 93 HIS A O 1
ATOM 728 N N . ILE A 1 94 ? 10.978 -2.017 -8.938 1.00 93.06 94 ILE A N 1
ATOM 729 C CA . ILE A 1 94 ? 10.335 -0.949 -8.160 1.00 93.06 94 ILE A CA 1
ATOM 730 C C . ILE A 1 94 ? 9.723 0.100 -9.086 1.00 93.06 94 ILE A C 1
ATOM 732 O O . ILE A 1 94 ? 8.572 0.489 -8.875 1.00 93.06 94 ILE A O 1
ATOM 736 N N . ARG A 1 95 ? 10.455 0.536 -10.121 1.00 95.44 95 ARG A N 1
ATOM 737 C CA . ARG A 1 95 ? 9.919 1.480 -11.107 1.00 95.44 95 ARG A CA 1
ATOM 738 C C . ARG A 1 95 ? 8.608 0.967 -11.689 1.00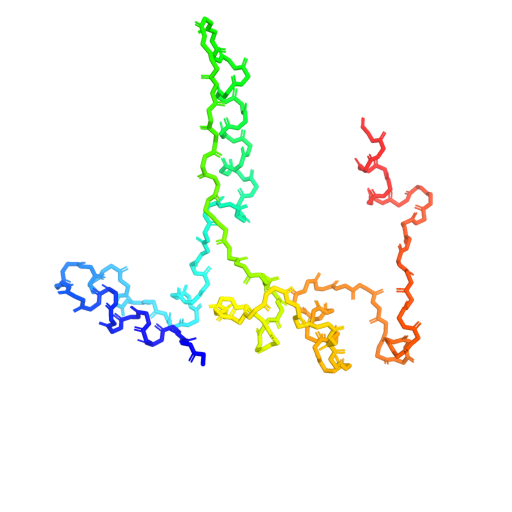 95.44 95 ARG A C 1
ATOM 740 O O . ARG A 1 95 ? 7.615 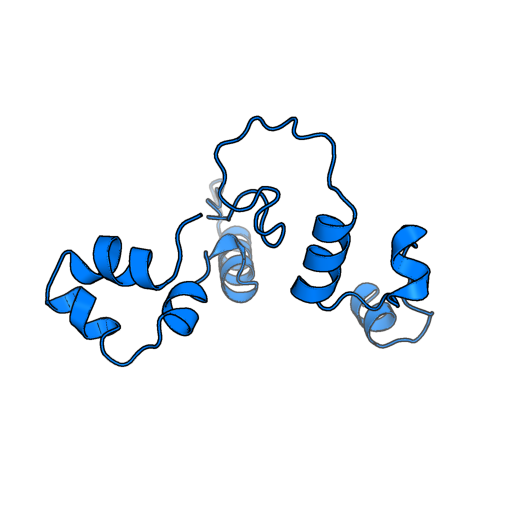1.687 -11.655 1.00 95.44 95 ARG A O 1
ATOM 747 N N . ASP A 1 96 ? 8.605 -0.259 -12.197 1.00 95.12 96 ASP A N 1
ATOM 748 C CA . ASP A 1 96 ? 7.443 -0.834 -12.871 1.00 95.12 96 ASP A CA 1
ATOM 749 C C . ASP A 1 96 ? 6.292 -1.057 -11.881 1.00 95.12 96 ASP A C 1
ATOM 751 O O . ASP A 1 96 ? 5.140 -0.730 -12.165 1.00 95.12 96 ASP A O 1
ATOM 755 N N . ARG A 1 97 ? 6.610 -1.544 -10.674 1.00 92.88 97 ARG A N 1
ATOM 756 C CA . ARG A 1 97 ? 5.640 -1.863 -9.619 1.00 92.88 97 ARG A CA 1
ATOM 757 C C . ARG A 1 97 ? 4.868 -0.648 -9.114 1.00 92.88 97 ARG A C 1
ATOM 759 O O . ARG A 1 97 ? 3.706 -0.807 -8.725 1.00 92.88 97 ARG A O 1
ATOM 766 N N . PHE A 1 98 ? 5.523 0.510 -9.065 1.00 95.19 98 PHE A N 1
ATOM 767 C CA . PHE A 1 98 ? 4.955 1.778 -8.600 1.00 95.19 98 PHE A CA 1
ATOM 768 C C . PHE A 1 98 ? 4.716 2.780 -9.736 1.00 95.19 98 PHE A C 1
ATOM 770 O O . PHE A 1 98 ? 4.411 3.937 -9.461 1.00 95.19 98 PHE A O 1
ATOM 777 N N . ASN A 1 99 ? 4.852 2.344 -10.994 1.00 95.88 99 ASN A N 1
ATOM 778 C CA . ASN A 1 99 ? 4.634 3.160 -12.190 1.00 95.88 99 ASN A CA 1
ATOM 779 C C . ASN A 1 99 ? 5.423 4.481 -12.168 1.00 95.88 99 ASN A C 1
ATOM 781 O O . ASN A 1 99 ? 4.919 5.540 -12.534 1.00 95.88 99 ASN A O 1
ATOM 785 N N . VAL A 1 100 ? 6.671 4.412 -11.708 1.00 96.19 100 VAL A N 1
ATOM 786 C CA . VAL A 1 100 ? 7.535 5.578 -11.526 1.00 96.19 100 VAL A CA 1
ATOM 787 C C . VAL A 1 100 ? 7.939 6.138 -12.902 1.00 96.19 100 VAL A C 1
ATOM 789 O O . VAL A 1 100 ? 8.469 5.379 -13.718 1.00 96.19 100 VAL A O 1
ATOM 792 N N . PRO A 1 101 ? 7.740 7.443 -13.183 1.00 95.19 101 PRO A N 1
ATOM 793 C CA . PRO A 1 101 ? 7.967 8.028 -14.506 1.00 95.19 101 PRO A CA 1
ATOM 794 C C . PRO A 1 101 ? 9.459 8.279 -14.782 1.00 95.19 101 PRO A C 1
ATOM 796 O O . PRO A 1 101 ? 9.934 9.412 -14.797 1.00 95.19 101 PRO A O 1
ATOM 799 N N . VAL A 1 102 ? 10.215 7.206 -15.008 1.00 96.00 102 VAL A N 1
ATOM 800 C CA . VAL A 1 102 ? 11.626 7.248 -15.419 1.00 96.00 102 VAL A CA 1
ATOM 801 C C . VAL A 1 102 ? 11.856 6.314 -16.604 1.00 96.00 102 VAL A C 1
ATOM 803 O O . VAL A 1 102 ? 11.403 5.170 -16.615 1.00 96.00 102 VAL A O 1
ATOM 806 N N . SER A 1 103 ? 12.559 6.804 -17.624 1.00 95.50 103 SER A N 1
ATOM 807 C CA . SER A 1 103 ? 12.837 6.033 -18.838 1.00 95.50 103 SER A CA 1
ATOM 808 C C . SER A 1 103 ? 13.791 4.859 -18.559 1.00 95.50 103 SER A C 1
ATOM 810 O O . SER A 1 103 ? 14.623 4.921 -17.651 1.00 95.50 103 SER A O 1
ATOM 812 N N . ASP A 1 104 ? 13.727 3.794 -19.368 1.00 94.56 104 ASP A N 1
ATOM 813 C CA . ASP A 1 104 ? 14.731 2.714 -19.327 1.00 94.56 104 ASP A CA 1
ATOM 814 C C . ASP A 1 104 ? 16.154 3.229 -19.590 1.00 94.56 104 ASP A C 1
ATOM 816 O O . ASP A 1 104 ? 17.112 2.720 -19.012 1.00 94.56 104 ASP A O 1
ATOM 820 N N . ALA A 1 105 ? 16.293 4.256 -20.435 1.00 95.38 105 ALA A N 1
ATOM 821 C CA . ALA A 1 105 ? 17.585 4.839 -20.787 1.00 95.38 105 ALA A CA 1
ATOM 822 C C . ALA A 1 105 ? 18.234 5.603 -19.620 1.00 95.38 105 ALA A C 1
ATOM 824 O O . ALA A 1 105 ? 19.460 5.685 -19.539 1.00 95.38 105 ALA A O 1
ATOM 825 N N . ASP A 1 106 ? 17.425 6.156 -18.714 1.00 95.69 106 ASP A N 1
ATOM 826 C CA . ASP A 1 106 ? 17.908 6.979 -17.607 1.00 95.69 106 ASP A CA 1
ATOM 827 C C . ASP A 1 106 ? 17.968 6.237 -16.273 1.00 95.69 106 ASP A C 1
ATOM 829 O O . ASP A 1 106 ? 18.629 6.720 -15.357 1.00 95.69 106 ASP A O 1
ATOM 833 N N . ILE A 1 107 ? 17.347 5.059 -16.147 1.00 95.31 107 ILE A N 1
ATOM 834 C CA . ILE A 1 107 ? 17.227 4.366 -14.856 1.00 95.31 107 ILE A CA 1
ATOM 835 C C . ILE A 1 107 ? 18.582 4.018 -14.214 1.00 95.31 107 ILE A C 1
ATOM 837 O O . ILE A 1 107 ? 18.712 4.05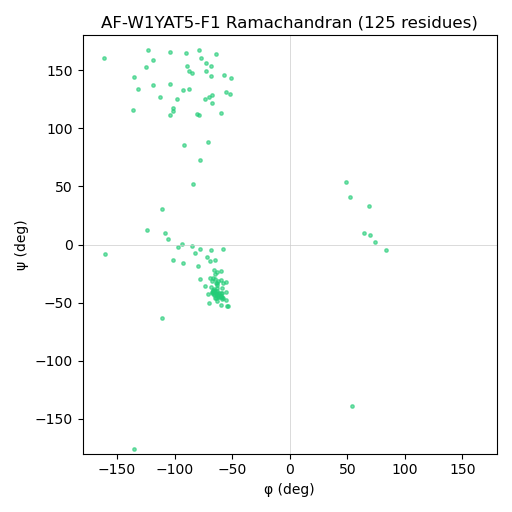5 -12.994 1.00 95.31 107 ILE A O 1
ATOM 841 N N . GLU A 1 108 ? 19.616 3.763 -15.023 1.00 94.62 108 GLU A N 1
ATOM 842 C CA . GLU A 1 108 ? 20.993 3.494 -14.565 1.00 94.62 108 GLU A CA 1
ATOM 843 C C . GLU A 1 108 ? 21.654 4.704 -13.885 1.00 94.62 108 GLU A C 1
ATOM 845 O O . GLU A 1 108 ? 22.576 4.553 -13.087 1.00 94.62 108 GLU A O 1
ATOM 850 N N . LYS A 1 109 ? 21.173 5.920 -14.164 1.00 95.88 109 LYS A N 1
ATOM 851 C CA . LYS A 1 109 ? 21.673 7.155 -13.541 1.00 95.88 109 LYS A CA 1
ATOM 852 C C . LYS A 1 109 ? 21.053 7.405 -12.165 1.00 95.88 109 LYS A C 1
ATOM 854 O O . LYS A 1 109 ? 21.465 8.348 -11.496 1.00 95.88 109 LYS A O 1
ATOM 859 N N . LEU A 1 110 ? 20.064 6.596 -11.766 1.00 94.88 110 LEU A N 1
ATOM 860 C CA . LEU A 1 110 ? 19.274 6.761 -10.543 1.00 94.88 110 LEU A CA 1
ATOM 861 C C . LEU A 1 110 ? 18.738 8.201 -10.381 1.00 94.88 110 LEU A C 1
ATOM 863 O O . LEU A 1 110 ? 19.001 8.844 -9.360 1.00 94.88 110 LEU A O 1
ATOM 867 N N . PRO A 1 111 ? 18.034 8.748 -11.393 1.00 96.25 111 PRO A N 1
ATOM 868 C CA . PRO A 1 111 ? 17.609 10.137 -11.373 1.00 96.25 111 PRO A CA 1
ATOM 869 C C . PRO A 1 111 ? 16.544 10.370 -10.300 1.00 96.25 111 PRO A C 1
ATOM 871 O O . PRO A 1 111 ? 15.666 9.536 -10.070 1.00 96.25 111 PRO A O 1
ATOM 874 N N . TYR A 1 112 ? 16.593 11.547 -9.682 1.00 96.50 112 TYR A N 1
ATOM 875 C CA . TYR A 1 112 ? 15.476 12.037 -8.884 1.00 96.50 112 TYR A CA 1
ATOM 876 C C . TYR A 1 112 ? 14.323 12.475 -9.787 1.00 96.50 112 TYR A C 1
ATOM 878 O O . TYR A 1 112 ? 14.538 12.961 -10.897 1.00 96.50 112 TYR A O 1
ATOM 886 N N . ILE A 1 113 ? 13.102 12.337 -9.272 1.00 96.69 113 ILE A N 1
ATOM 887 C CA . ILE A 1 113 ? 11.882 12.824 -9.915 1.00 96.69 113 ILE A CA 1
ATOM 888 C C . ILE A 1 113 ? 11.430 14.084 -9.200 1.00 96.69 113 ILE A C 1
ATOM 890 O O . ILE A 1 113 ? 11.461 14.164 -7.971 1.00 96.69 113 ILE A O 1
ATOM 894 N N . THR A 1 114 ? 11.005 15.060 -9.987 1.00 96.31 114 THR A N 1
ATOM 895 C CA . THR A 1 114 ? 10.414 16.303 -9.512 1.00 96.31 114 THR A CA 1
ATOM 896 C C . THR A 1 114 ? 9.054 16.492 -10.169 1.00 96.31 114 THR A C 1
ATOM 898 O O . THR A 1 114 ? 8.812 16.008 -11.274 1.00 96.31 114 THR A O 1
ATOM 901 N N . PHE A 1 115 ? 8.169 17.209 -9.484 1.00 97.50 115 PHE A N 1
ATOM 902 C CA . PHE A 1 115 ? 6.906 17.664 -10.052 1.00 97.50 115 PHE A CA 1
ATOM 903 C C . PHE A 1 115 ? 7.063 19.139 -10.430 1.00 97.50 115 PHE A C 1
ATOM 905 O O . PHE A 1 115 ? 7.350 19.946 -9.542 1.00 97.50 115 PHE A O 1
ATOM 912 N N . PRO A 1 116 ? 6.947 19.507 -11.720 1.00 97.50 116 PRO A N 1
ATOM 913 C CA . PRO A 1 116 ? 7.042 20.898 -12.147 1.00 97.50 116 PRO A CA 1
ATOM 914 C C . PRO A 1 116 ? 6.010 21.776 -11.435 1.00 97.50 116 PRO A C 1
ATOM 916 O O . PRO A 1 116 ? 4.886 21.334 -11.179 1.00 97.50 116 PRO A O 1
ATOM 919 N N . GLU A 1 117 ? 6.371 23.026 -11.152 1.00 97.19 117 GLU A N 1
ATOM 920 C CA . GLU A 1 117 ? 5.436 24.005 -10.598 1.00 97.19 117 GLU A CA 1
ATOM 921 C C . GLU A 1 117 ? 4.197 24.126 -11.504 1.00 97.19 117 GLU A C 1
ATOM 923 O O . GLU A 1 117 ? 4.311 24.222 -12.727 1.00 97.19 117 GLU A O 1
ATOM 928 N N . GLY A 1 118 ? 3.007 24.066 -10.902 1.00 96.56 118 GLY A N 1
ATOM 929 C CA . GLY A 1 118 ? 1.726 24.109 -11.616 1.00 96.56 118 GLY A CA 1
ATOM 930 C C . GLY A 1 118 ? 1.227 22.772 -12.182 1.00 96.56 118 GLY A C 1
ATOM 931 O O . GLY A 1 118 ? 0.106 22.729 -12.683 1.00 96.56 118 GLY A O 1
ATOM 932 N N . SER A 1 119 ? 1.994 21.678 -12.083 1.00 97.94 119 SER A N 1
ATOM 933 C CA . SER A 1 119 ? 1.480 20.323 -12.362 1.00 97.94 119 SER A CA 1
ATOM 934 C C . SER A 1 119 ? 0.374 19.909 -11.378 1.00 97.94 119 SER A C 1
ATOM 936 O O . SER A 1 119 ? 0.213 20.517 -10.312 1.00 97.94 119 SER A O 1
ATOM 938 N N . GLU A 1 120 ? -0.389 18.866 -11.718 1.00 98.19 120 GLU A N 1
ATOM 939 C CA . GLU A 1 120 ? -1.453 18.337 -10.854 1.00 98.19 120 GLU A CA 1
ATOM 940 C C . GLU A 1 120 ? -0.882 17.831 -9.523 1.00 98.19 120 GLU A C 1
ATOM 942 O O . GLU A 1 120 ? -1.382 18.183 -8.454 1.00 98.19 120 GLU A O 1
ATOM 947 N N . GLU A 1 121 ? 0.217 17.076 -9.574 1.00 97.69 121 GLU A N 1
ATOM 948 C CA . GLU A 1 121 ? 0.888 16.519 -8.403 1.00 97.69 121 GLU A CA 1
ATOM 949 C C . GLU A 1 121 ? 1.481 17.612 -7.510 1.00 97.69 121 GLU A C 1
ATOM 951 O O . GLU A 1 121 ? 1.325 17.558 -6.288 1.00 97.69 121 GLU A O 1
ATOM 956 N N . HIS A 1 122 ? 2.119 18.631 -8.103 1.00 98.06 122 HIS A N 1
ATOM 957 C CA . HIS A 1 122 ? 2.644 19.775 -7.354 1.00 98.06 122 HIS A CA 1
ATOM 958 C C . HIS A 1 122 ? 1.512 20.550 -6.672 1.00 98.06 122 HIS A C 1
ATOM 960 O O . HIS A 1 122 ? 1.585 20.847 -5.481 1.00 98.06 122 HIS A O 1
ATOM 966 N N . THR A 1 123 ? 0.447 20.862 -7.413 1.00 98.19 123 THR A N 1
ATOM 967 C CA . THR A 1 123 ? -0.717 21.581 -6.879 1.00 98.19 123 THR A CA 1
ATOM 968 C C . THR A 1 123 ? -1.351 20.825 -5.717 1.00 98.19 123 THR A C 1
ATOM 970 O O . THR A 1 123 ? -1.634 21.424 -4.685 1.00 98.19 123 THR A O 1
ATOM 973 N N . TYR A 1 124 ? -1.529 19.508 -5.852 1.00 97.94 124 TYR A N 1
ATOM 974 C CA . TYR A 1 124 ? -2.114 18.677 -4.802 1.00 97.94 124 TYR A CA 1
ATOM 975 C C . TYR A 1 124 ? -1.230 18.585 -3.550 1.00 97.94 124 TYR A C 1
ATOM 977 O O . TYR A 1 124 ? -1.746 18.617 -2.438 1.00 97.94 124 TYR A O 1
ATOM 985 N N . LEU A 1 125 ? 0.094 18.472 -3.706 1.00 97.19 125 LEU A N 1
ATOM 986 C CA . LEU A 1 125 ? 1.024 18.335 -2.578 1.00 97.19 125 LEU A CA 1
ATOM 987 C C . LEU A 1 125 ? 1.118 19.603 -1.711 1.00 97.19 125 LEU A C 1
ATOM 989 O O . LEU A 1 125 ? 1.386 19.503 -0.514 1.00 97.19 125 LEU A O 1
ATOM 993 N N . HIS A 1 126 ? 0.938 20.776 -2.321 1.00 96.00 126 HIS A N 1
ATOM 994 C CA . HIS A 1 126 ? 1.044 22.081 -1.662 1.00 96.00 126 HIS A CA 1
ATOM 995 C C . HIS A 1 126 ? -0.302 22.681 -1.220 1.00 96.00 126 HIS A C 1
ATOM 997 O O . HIS A 1 126 ? -0.299 23.768 -0.637 1.00 96.00 126 HIS A O 1
ATOM 1003 N N . ALA A 1 127 ? -1.420 22.008 -1.508 1.00 85.44 127 ALA A N 1
ATOM 1004 C CA . ALA A 1 127 ? -2.761 22.401 -1.067 1.00 85.44 127 ALA A CA 1
ATOM 1005 C C . ALA A 1 127 ? -2.978 22.135 0.432 1.00 85.44 127 ALA A C 1
ATOM 1007 O O . ALA A 1 127 ? -3.630 22.988 1.078 1.00 85.44 127 ALA A O 1
#

Organism: NCBI:txid408170

Mean predicted aligned error: 4.96 Å